Protein AF-A0AAQ4LTZ5-F1 (afdb_monomer_lite)

Radius of gyration: 16.24 Å; chains: 1; bounding box: 44×15×41 Å

Organism: NCBI:txid2827233

Secondary structure (DSSP, 8-state):
-HHHHHHHHHHHHHHHHHHHHHHHHHHHHHHHHHHHHHT-PPPSHHHHHHHHHHHHHHHHHHHHHTT-

pLDDT: mean 91.39, std 9.45, range [46.12, 97.94]

Sequence (68 aa):
MKSELVKIKKETIREAGKLLLDFTKIIVAIAVITPFVQNNNVEVFPFLSASISMVTGLYLINKGAKNG

Foldseek 3Di:
DVVVVLLVVLVVLQVVLVVLLVVLVVLVVCLVVVCVVVVHDRDCVSVVVSVVSNVSSVVSNVSSPPPD

Structure (mmCIF, N/CA/C/O backbone):
data_AF-A0AAQ4LTZ5-F1
#
_entry.id   AF-A0AAQ4LTZ5-F1
#
loop_
_atom_site.group_PDB
_atom_site.id
_atom_site.type_symbol
_atom_site.label_atom_id
_atom_site.label_alt_id
_atom_site.label_comp_id
_atom_site.label_asym_id
_atom_site.label_entity_id
_atom_site.label_seq_id
_atom_site.pdbx_PDB_ins_code
_atom_site.Cartn_x
_atom_site.Cartn_y
_atom_site.Cartn_z
_atom_site.occupancy
_atom_site.B_iso_or_equiv
_atom_site.auth_seq_id
_atom_site.auth_comp_id
_atom_site.auth_asym_id
_atom_site.auth_atom_id
_atom_site.pdbx_PDB_model_num
ATOM 1 N N . MET A 1 1 ? 25.835 0.347 -18.755 1.00 66.88 1 MET A N 1
ATOM 2 C CA . MET A 1 1 ? 25.563 1.265 -17.621 1.00 66.88 1 MET A CA 1
ATOM 3 C C . MET A 1 1 ? 24.121 1.787 -17.570 1.00 66.88 1 MET A C 1
ATOM 5 O O . MET A 1 1 ? 23.457 1.526 -16.579 1.00 66.88 1 MET A O 1
ATOM 9 N N . LYS A 1 2 ? 23.580 2.464 -18.604 1.00 74.62 2 LYS A N 1
ATOM 10 C CA . LYS A 1 2 ? 22.173 2.950 -18.597 1.00 74.62 2 LYS A CA 1
ATOM 11 C C . LYS A 1 2 ? 21.119 1.845 -18.384 1.00 74.62 2 LYS A C 1
ATOM 13 O O . LYS A 1 2 ? 20.147 2.084 -17.681 1.00 74.62 2 LYS A O 1
ATOM 18 N N . SER A 1 3 ? 21.328 0.654 -18.951 1.00 78.94 3 SER A N 1
ATOM 19 C CA . SER A 1 3 ? 20.409 -0.494 -18.819 1.00 78.94 3 SER A CA 1
ATOM 20 C C . SER A 1 3 ? 20.253 -0.975 -17.368 1.00 78.94 3 SER A C 1
ATOM 22 O O . SER A 1 3 ? 19.137 -1.090 -16.869 1.00 78.94 3 SER A O 1
ATOM 24 N N . GLU A 1 4 ? 21.370 -1.149 -16.656 1.00 86.06 4 GLU A N 1
ATOM 25 C CA . GLU A 1 4 ? 21.377 -1.573 -15.247 1.00 86.06 4 GLU A CA 1
ATOM 26 C C . GLU A 1 4 ? 20.658 -0.568 -14.339 1.00 86.06 4 GLU A C 1
ATOM 28 O O . GLU A 1 4 ? 19.860 -0.947 -13.487 1.00 86.06 4 GLU A O 1
ATOM 33 N N . LEU A 1 5 ? 20.850 0.734 -14.578 1.00 87.81 5 LEU A N 1
ATOM 34 C CA . LEU A 1 5 ? 20.159 1.782 -13.820 1.00 87.81 5 LEU A CA 1
ATOM 35 C C . LEU A 1 5 ? 18.640 1.759 -14.035 1.00 87.81 5 LEU A C 1
ATOM 37 O O . LEU A 1 5 ? 17.883 2.024 -13.103 1.00 87.81 5 LEU A O 1
ATOM 41 N N . VAL A 1 6 ? 18.177 1.445 -15.249 1.00 88.81 6 VAL A N 1
ATOM 42 C CA . VAL A 1 6 ? 16.742 1.298 -15.535 1.00 88.81 6 VAL A CA 1
ATOM 43 C C . VAL A 1 6 ? 16.176 0.078 -14.811 1.00 88.81 6 VAL A C 1
ATOM 45 O O . VAL A 1 6 ? 15.099 0.175 -14.224 1.00 88.81 6 VAL A O 1
ATOM 48 N N . LYS A 1 7 ? 16.910 -1.040 -14.798 1.00 88.69 7 LYS A N 1
ATOM 49 C CA . LYS A 1 7 ? 16.510 -2.264 -14.093 1.00 88.69 7 LYS A CA 1
ATOM 50 C C . LYS A 1 7 ? 16.390 -2.037 -12.584 1.00 88.69 7 LYS A C 1
ATOM 52 O O . LYS A 1 7 ? 15.353 -2.352 -12.011 1.00 88.69 7 LYS A O 1
ATOM 57 N N . ILE A 1 8 ? 17.390 -1.403 -11.968 1.00 92.50 8 ILE A N 1
ATOM 58 C CA . ILE A 1 8 ? 17.371 -1.067 -10.536 1.00 92.50 8 ILE A CA 1
ATOM 59 C C . ILE A 1 8 ? 16.183 -0.158 -10.210 1.00 92.50 8 ILE A C 1
ATOM 61 O O . ILE A 1 8 ? 15.425 -0.456 -9.294 1.00 92.50 8 ILE A O 1
ATOM 65 N N . LYS A 1 9 ? 15.955 0.909 -10.991 1.00 92.81 9 LYS A N 1
ATOM 66 C CA . LYS A 1 9 ? 14.812 1.814 -10.771 1.00 92.81 9 LYS A CA 1
ATOM 67 C C . LYS A 1 9 ? 13.468 1.087 -10.820 1.00 92.81 9 LYS A C 1
ATOM 69 O O . LYS A 1 9 ? 12.587 1.385 -10.016 1.00 92.81 9 LYS A O 1
ATOM 74 N N . LYS A 1 10 ? 13.295 0.157 -11.761 1.00 92.00 10 LYS A N 1
ATOM 75 C CA . LY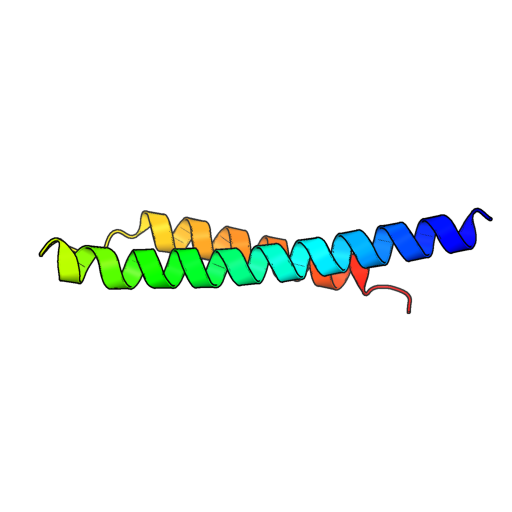S A 1 10 ? 12.071 -0.645 -11.877 1.00 92.00 10 LYS A CA 1
ATOM 76 C C . LYS A 1 10 ? 11.876 -1.570 -10.681 1.00 92.00 10 LYS A C 1
ATOM 78 O O . LYS A 1 10 ? 10.767 -1.621 -10.154 1.00 92.00 10 LYS A O 1
ATOM 83 N N . GLU A 1 11 ? 12.941 -2.223 -10.219 1.00 94.62 11 GLU A N 1
ATOM 84 C CA . GLU A 1 11 ? 12.878 -3.063 -9.021 1.00 94.62 11 GLU A CA 1
ATOM 85 C C . GLU A 1 11 ? 12.542 -2.230 -7.782 1.00 94.62 11 GLU A C 1
ATOM 87 O O . GLU A 1 11 ? 11.651 -2.598 -7.027 1.00 94.62 11 GLU A O 1
ATOM 92 N N . THR A 1 12 ? 13.141 -1.045 -7.621 1.00 96.00 12 THR A N 1
ATOM 93 C CA . THR A 1 12 ? 12.791 -0.128 -6.525 1.00 96.00 12 THR A CA 1
ATOM 94 C C . THR A 1 12 ? 11.318 0.280 -6.565 1.00 96.00 12 THR A C 1
ATOM 96 O O . THR A 1 12 ? 10.664 0.293 -5.528 1.00 96.00 12 THR A O 1
ATOM 99 N N . ILE A 1 13 ? 10.767 0.582 -7.747 1.00 96.19 13 ILE A N 1
ATOM 100 C CA . ILE A 1 13 ? 9.335 0.890 -7.897 1.00 96.19 13 ILE A CA 1
ATOM 101 C C . ILE A 1 13 ? 8.474 -0.317 -7.494 1.00 96.19 13 ILE A C 1
ATOM 103 O O . ILE A 1 13 ? 7.457 -0.147 -6.819 1.00 96.19 13 ILE A O 1
ATOM 107 N N . ARG A 1 14 ? 8.886 -1.531 -7.879 1.00 96.38 14 ARG A N 1
ATOM 108 C CA . ARG A 1 14 ? 8.181 -2.767 -7.528 1.00 96.38 14 ARG A CA 1
ATOM 109 C C . ARG A 1 14 ? 8.177 -3.004 -6.018 1.00 96.38 14 ARG A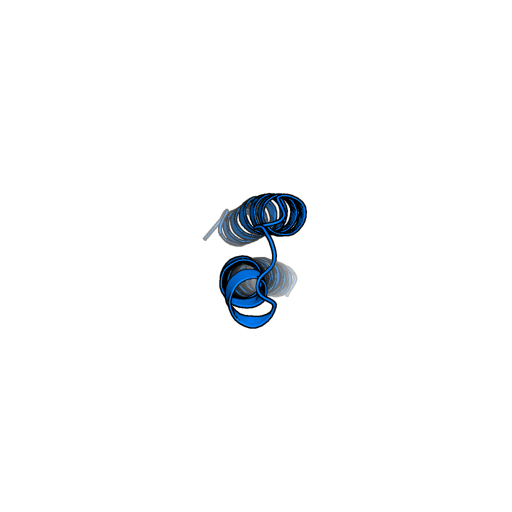 C 1
ATOM 111 O O . ARG A 1 14 ? 7.117 -3.256 -5.451 1.00 96.38 14 ARG A O 1
ATOM 118 N N . GLU A 1 15 ? 9.335 -2.888 -5.375 1.00 97.69 15 GLU A N 1
ATOM 119 C CA . GLU A 1 15 ? 9.491 -3.061 -3.926 1.00 97.69 15 GLU A CA 1
ATOM 120 C C . GLU A 1 15 ? 8.756 -1.973 -3.133 1.00 97.69 15 GLU A C 1
ATOM 122 O O . GLU A 1 15 ? 8.078 -2.280 -2.156 1.00 97.69 15 GLU A O 1
ATOM 127 N N . ALA A 1 16 ? 8.772 -0.721 -3.602 1.00 97.19 16 ALA A N 1
ATOM 128 C CA . ALA A 1 16 ? 7.971 0.350 -3.008 1.00 97.19 16 ALA A CA 1
ATOM 129 C C . ALA A 1 16 ? 6.464 0.044 -3.066 1.00 97.19 16 ALA A C 1
ATOM 131 O O . ALA A 1 16 ? 5.739 0.294 -2.105 1.00 97.19 16 ALA A O 1
ATOM 132 N N . GLY A 1 17 ? 5.988 -0.539 -4.172 1.00 97.19 17 GLY A N 1
ATOM 133 C CA . GLY A 1 17 ? 4.602 -0.984 -4.293 1.00 97.19 17 GLY A CA 1
ATOM 134 C C . GLY A 1 17 ? 4.243 -2.114 -3.320 1.00 97.19 17 GLY A C 1
ATOM 135 O O . GLY A 1 17 ? 3.178 -2.064 -2.709 1.00 97.19 17 GLY A O 1
ATOM 136 N N . LYS A 1 18 ? 5.135 -3.096 -3.118 1.00 97.75 18 LYS A N 1
ATOM 137 C CA . LYS A 1 18 ? 4.948 -4.167 -2.118 1.00 97.75 18 LYS A CA 1
ATOM 138 C C . LYS A 1 18 ? 4.888 -3.610 -0.697 1.00 97.75 18 LYS A C 1
ATOM 140 O O . LYS A 1 18 ? 3.958 -3.930 0.036 1.00 97.75 18 LYS A O 1
ATOM 145 N N . LEU A 1 19 ? 5.812 -2.711 -0.355 1.00 97.75 19 LEU A N 1
ATOM 146 C CA . LEU A 1 19 ? 5.830 -2.032 0.939 1.00 97.75 19 LEU A CA 1
ATOM 147 C C . LEU A 1 19 ? 4.527 -1.254 1.191 1.00 97.75 19 LEU A C 1
ATO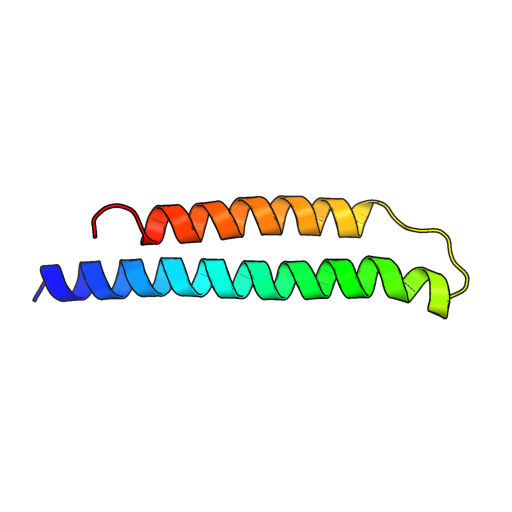M 149 O O . LEU A 1 19 ? 3.965 -1.314 2.283 1.00 97.75 19 LEU A O 1
ATOM 153 N N . LEU A 1 20 ? 4.004 -0.562 0.174 1.00 97.44 20 LEU A N 1
ATOM 154 C CA . LEU A 1 20 ? 2.728 0.150 0.281 1.00 97.44 20 LEU A CA 1
ATOM 155 C C . LEU A 1 20 ? 1.545 -0.804 0.533 1.00 97.44 20 LEU A C 1
ATOM 157 O O . LEU A 1 20 ? 0.636 -0.469 1.296 1.00 97.44 20 LEU A O 1
ATOM 161 N N . LEU A 1 21 ? 1.555 -2.002 -0.060 1.00 97.88 21 LEU A N 1
ATOM 162 C CA . LEU A 1 21 ? 0.550 -3.027 0.240 1.00 97.88 21 LEU A CA 1
ATOM 163 C C . LEU A 1 21 ? 0.664 -3.554 1.671 1.00 97.88 21 LEU A C 1
ATOM 165 O O . LEU A 1 21 ? -0.362 -3.807 2.301 1.00 97.88 21 LEU A O 1
ATOM 169 N N . ASP A 1 22 ? 1.873 -3.692 2.209 1.00 97.94 22 ASP A N 1
ATOM 170 C CA . ASP A 1 22 ? 2.054 -4.098 3.603 1.00 97.94 22 ASP A CA 1
ATOM 171 C C . ASP A 1 22 ? 1.541 -3.027 4.572 1.00 97.94 22 ASP A C 1
ATOM 173 O O . ASP A 1 22 ? 0.793 -3.351 5.497 1.00 97.94 22 ASP A O 1
ATOM 177 N N . PHE A 1 23 ? 1.797 -1.744 4.301 1.00 96.94 23 PHE A N 1
ATOM 178 C CA . PHE A 1 23 ? 1.166 -0.656 5.056 1.00 96.94 23 PHE A CA 1
ATOM 179 C C . PHE A 1 23 ? -0.354 -0.654 4.927 1.00 96.94 23 PHE A C 1
ATOM 181 O O . PHE A 1 23 ? -1.051 -0.424 5.911 1.00 96.94 23 PHE A O 1
ATOM 188 N N . THR A 1 24 ? -0.886 -0.964 3.746 1.00 97.38 24 THR A N 1
ATOM 189 C CA . THR A 1 24 ? -2.335 -1.064 3.544 1.00 97.38 24 THR A CA 1
ATOM 190 C C . THR A 1 24 ? -2.955 -2.122 4.461 1.00 97.38 24 THR A C 1
ATOM 192 O O . THR A 1 24 ? -3.974 -1.855 5.095 1.00 97.38 24 THR A O 1
ATOM 195 N N . LYS A 1 25 ? -2.327 -3.298 4.605 1.00 95.31 25 LYS A N 1
ATOM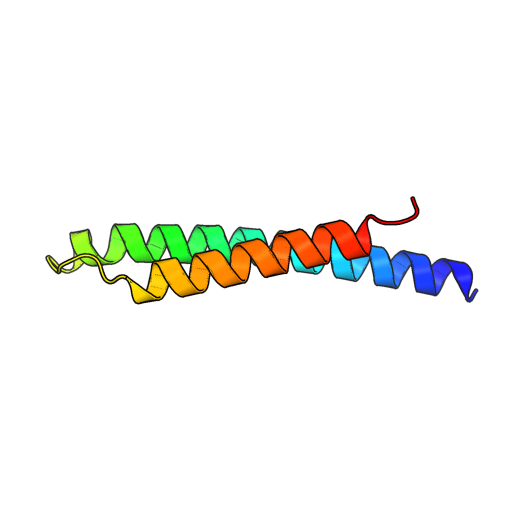 196 C CA . LYS A 1 25 ? -2.790 -4.342 5.539 1.00 95.31 25 LYS A CA 1
ATOM 197 C C . LYS A 1 25 ? -2.782 -3.850 6.985 1.00 95.31 25 LYS A C 1
ATOM 199 O O . LYS A 1 25 ? -3.721 -4.135 7.723 1.00 95.31 25 LYS A O 1
ATOM 204 N N . ILE A 1 26 ? -1.753 -3.097 7.377 1.00 96.19 26 ILE A N 1
ATOM 205 C CA . ILE A 1 26 ? -1.657 -2.500 8.715 1.00 96.19 26 ILE A CA 1
ATOM 206 C C . ILE A 1 26 ? -2.790 -1.490 8.934 1.00 96.19 26 ILE A C 1
ATOM 208 O O . ILE A 1 26 ? -3.457 -1.552 9.963 1.00 96.19 26 ILE A O 1
ATOM 212 N N . ILE A 1 27 ? -3.059 -0.608 7.965 1.00 94.81 27 ILE A N 1
ATOM 213 C CA . ILE A 1 27 ? -4.167 0.358 8.040 1.00 94.81 27 ILE A CA 1
ATOM 214 C C . ILE A 1 27 ? -5.498 -0.373 8.222 1.00 94.81 27 ILE A C 1
ATOM 216 O O . ILE A 1 27 ? -6.270 -0.002 9.099 1.00 94.81 27 ILE A O 1
ATOM 220 N N . VAL A 1 28 ? -5.751 -1.432 7.447 1.00 95.31 28 VAL A N 1
ATOM 221 C CA . VAL A 1 28 ? -6.975 -2.240 7.580 1.00 95.31 28 VAL A CA 1
ATOM 222 C C . VAL A 1 28 ? -7.052 -2.907 8.952 1.00 95.31 28 VAL A C 1
ATOM 224 O O . VAL A 1 28 ? -8.102 -2.869 9.586 1.00 95.31 28 VAL A O 1
ATOM 227 N N . ALA A 1 29 ? -5.952 -3.480 9.445 1.00 95.12 29 ALA A N 1
ATOM 228 C CA . ALA A 1 29 ? -5.919 -4.097 10.767 1.00 95.12 29 ALA A CA 1
ATOM 229 C C . ALA A 1 29 ? -6.257 -3.083 11.869 1.00 95.12 29 ALA A C 1
ATOM 231 O O . ALA A 1 29 ? -7.095 -3.365 12.720 1.00 95.12 29 ALA A O 1
ATOM 232 N N . ILE A 1 30 ? -5.674 -1.882 11.819 1.00 93.94 30 ILE A N 1
ATOM 233 C CA . ILE A 1 30 ? -5.971 -0.799 12.766 1.00 93.94 30 ILE A CA 1
ATOM 234 C C . ILE A 1 30 ? -7.433 -0.356 12.628 1.00 93.94 30 ILE A C 1
ATOM 236 O O . ILE A 1 30 ? -8.142 -0.283 13.625 1.00 93.94 30 ILE A O 1
ATOM 240 N N . ALA A 1 31 ? -7.912 -0.131 11.404 1.00 93.44 31 ALA A N 1
ATOM 241 C CA . ALA A 1 31 ? -9.286 0.290 11.129 1.00 93.44 31 ALA A CA 1
ATOM 242 C C . ALA A 1 31 ? -10.335 -0.682 11.681 1.00 93.44 31 ALA A C 1
ATOM 244 O O . ALA A 1 31 ? -11.402 -0.258 12.117 1.00 93.44 31 ALA A O 1
ATOM 245 N N . VAL A 1 32 ? -10.029 -1.981 11.659 1.00 93.25 32 VAL A N 1
ATOM 246 C CA . VAL A 1 32 ? -10.899 -3.020 12.206 1.00 93.25 32 VAL A CA 1
ATOM 247 C C . VAL A 1 32 ? -10.751 -3.118 13.721 1.00 93.25 32 VAL A C 1
ATOM 249 O O . VAL A 1 32 ? -11.763 -3.177 14.401 1.00 93.25 32 VAL A O 1
ATOM 252 N N . ILE A 1 33 ? -9.529 -3.125 14.264 1.00 93.94 33 ILE A N 1
ATOM 253 C CA . ILE A 1 33 ? -9.277 -3.374 15.695 1.00 93.94 33 ILE A CA 1
ATOM 254 C C . ILE A 1 33 ? -9.651 -2.167 16.567 1.00 93.94 33 ILE A C 1
ATOM 256 O O . ILE A 1 33 ? -10.227 -2.345 17.640 1.00 93.94 33 ILE A O 1
ATOM 260 N N . THR A 1 34 ? -9.345 -0.942 16.131 1.00 93.00 34 THR A N 1
ATOM 261 C CA . THR A 1 34 ? -9.538 0.278 16.932 1.00 93.00 34 THR A CA 1
ATOM 262 C C . THR A 1 34 ? -10.981 0.470 17.421 1.00 93.00 34 THR A C 1
ATOM 264 O O . THR A 1 34 ? -11.142 0.717 18.618 1.00 93.00 34 THR A O 1
ATOM 267 N N . PRO A 1 35 ? -12.031 0.300 16.590 1.00 92.56 35 PRO A N 1
ATOM 268 C CA . PRO A 1 35 ? -13.422 0.380 17.041 1.00 92.56 35 PRO A CA 1
ATOM 269 C C . PRO A 1 35 ? -13.761 -0.598 18.174 1.00 92.56 35 PRO A C 1
ATOM 271 O O . PRO A 1 35 ? -14.429 -0.206 19.128 1.00 92.56 35 PRO A O 1
ATOM 274 N N . PHE A 1 36 ? -13.245 -1.836 18.134 1.00 90.50 36 PHE A N 1
ATOM 275 C CA . PHE A 1 36 ? -13.478 -2.824 19.199 1.00 90.50 36 PHE A CA 1
ATOM 276 C C . PHE A 1 36 ? -12.782 -2.449 20.509 1.00 90.50 36 PHE A C 1
ATOM 278 O O . PHE A 1 36 ? -13.337 -2.671 21.581 1.00 90.50 36 PHE A O 1
ATOM 285 N N . VAL A 1 37 ? -11.581 -1.868 20.435 1.00 92.44 37 VAL A N 1
ATOM 286 C CA . VAL A 1 37 ? -10.832 -1.437 21.627 1.00 92.44 37 VAL A CA 1
ATOM 287 C C . VAL A 1 37 ? -11.451 -0.184 22.250 1.00 92.44 37 VAL A C 1
ATOM 289 O O . VAL A 1 37 ? -11.466 -0.045 23.469 1.00 92.44 37 VAL A O 1
ATOM 292 N N . GLN A 1 38 ? -11.967 0.729 21.427 1.00 93.44 38 GLN A N 1
ATOM 293 C CA . GLN A 1 38 ? -12.530 2.006 21.878 1.00 93.44 38 GLN A CA 1
ATOM 294 C C . GLN A 1 38 ? -14.048 1.969 22.103 1.00 93.44 38 GLN A C 1
ATOM 296 O O . GLN A 1 38 ? -14.616 2.979 22.506 1.00 93.44 38 GLN A O 1
ATOM 301 N N . ASN A 1 39 ? -14.699 0.827 21.858 1.00 89.25 39 ASN A N 1
ATOM 302 C CA . ASN A 1 39 ? -16.155 0.665 21.903 1.00 89.25 39 ASN A CA 1
ATOM 303 C C . ASN A 1 39 ? -16.898 1.712 21.043 1.00 89.25 39 ASN A C 1
ATOM 305 O O . ASN A 1 39 ? -17.929 2.256 21.437 1.00 89.25 39 ASN A O 1
ATOM 309 N N . ASN A 1 40 ? -16.322 2.010 19.876 1.00 89.44 40 ASN A N 1
ATOM 310 C CA . ASN A 1 40 ? -16.813 2.983 18.904 1.00 89.44 40 ASN A CA 1
ATOM 311 C C . ASN A 1 40 ? -17.343 2.279 17.650 1.00 89.44 40 ASN A C 1
ATOM 313 O O . ASN A 1 40 ? -17.056 1.109 17.394 1.00 89.44 40 ASN A O 1
ATOM 317 N N . ASN A 1 41 ? -18.096 3.015 16.833 1.00 89.19 41 ASN A N 1
ATOM 318 C CA . ASN A 1 41 ? -18.523 2.526 15.528 1.00 89.19 41 ASN A CA 1
ATOM 319 C C . ASN A 1 41 ? -17.352 2.471 14.541 1.00 89.19 41 ASN A C 1
ATOM 321 O O . ASN A 1 41 ? -16.386 3.227 14.637 1.00 89.19 41 ASN A O 1
ATOM 325 N N . VAL A 1 42 ? -17.468 1.582 13.557 1.00 88.75 42 VAL A N 1
ATOM 326 C CA . VAL A 1 42 ? -16.507 1.480 12.460 1.00 88.75 42 VAL A CA 1
ATOM 327 C C . VAL A 1 42 ? -16.593 2.732 11.586 1.00 88.75 42 VAL A C 1
ATOM 329 O O . VAL A 1 42 ? -17.647 3.042 11.030 1.00 88.75 42 VAL A O 1
ATOM 332 N N . GLU A 1 43 ? -15.476 3.440 11.438 1.00 88.75 43 GLU A N 1
ATOM 333 C CA . GLU A 1 43 ? -15.376 4.597 10.550 1.00 88.75 43 GLU A CA 1
ATOM 334 C C . GLU A 1 43 ? -15.031 4.173 9.119 1.00 88.75 43 GLU A C 1
ATOM 336 O O . GLU A 1 43 ? -14.205 3.293 8.893 1.00 88.75 43 GLU A O 1
ATOM 341 N N . VAL A 1 44 ? -15.632 4.834 8.126 1.00 90.38 44 VAL A N 1
ATOM 342 C CA . VAL A 1 44 ? -15.441 4.507 6.699 1.00 90.38 44 VAL A CA 1
ATOM 343 C C . VAL A 1 44 ? -14.110 5.042 6.154 1.00 90.38 44 VAL A C 1
ATOM 345 O O . VAL A 1 44 ? -13.525 4.464 5.236 1.00 90.38 44 VAL A O 1
ATOM 348 N N . PHE A 1 45 ? -13.606 6.142 6.716 1.00 91.81 45 PHE A N 1
ATOM 349 C CA . PHE A 1 45 ? -12.450 6.860 6.176 1.00 91.81 45 PHE A CA 1
ATOM 350 C C . PHE A 1 45 ? -11.159 6.012 6.110 1.00 91.81 45 PHE A C 1
ATOM 352 O O . PHE A 1 45 ? -10.506 6.023 5.061 1.00 91.81 45 PHE A O 1
ATOM 359 N N . PRO A 1 46 ? -10.808 5.202 7.131 1.00 92.69 46 PRO A N 1
ATOM 360 C CA . PRO A 1 46 ? -9.657 4.298 7.055 1.00 92.69 46 PRO A CA 1
ATOM 361 C C . PRO A 1 46 ? -9.763 3.223 5.958 1.00 92.69 46 PRO A C 1
ATOM 363 O O . PRO A 1 46 ? -8.757 2.844 5.361 1.00 92.69 46 PRO A O 1
ATOM 366 N N . PHE A 1 47 ? -10.969 2.743 5.637 1.00 92.38 47 PHE A N 1
ATOM 367 C CA . PHE A 1 47 ? -11.161 1.768 4.553 1.00 92.38 47 PHE A CA 1
ATOM 368 C C . PHE A 1 47 ? -11.019 2.414 3.177 1.00 92.38 47 PHE A C 1
ATOM 370 O O . PHE A 1 47 ? -10.489 1.795 2.248 1.00 92.38 47 PHE A O 1
ATOM 377 N N . LEU A 1 48 ? -11.446 3.672 3.041 1.00 95.38 48 LEU A N 1
ATOM 378 C CA . LEU A 1 48 ? -11.245 4.435 1.814 1.00 95.38 48 LEU A CA 1
ATOM 379 C C . LEU A 1 48 ? -9.750 4.683 1.560 1.00 95.38 48 LEU A C 1
ATOM 381 O O . LEU A 1 48 ? -9.267 4.438 0.452 1.00 95.38 48 LEU A O 1
ATOM 385 N N . SER A 1 49 ? -8.998 5.103 2.584 1.00 94.19 49 SER A N 1
ATOM 386 C CA . SER A 1 49 ? -7.550 5.320 2.461 1.00 94.19 49 SER A CA 1
ATOM 387 C C . SER A 1 49 ? -6.793 4.018 2.175 1.00 94.19 49 SER A C 1
ATOM 389 O O . SER A 1 49 ? -5.903 4.003 1.318 1.00 94.19 49 SER A O 1
A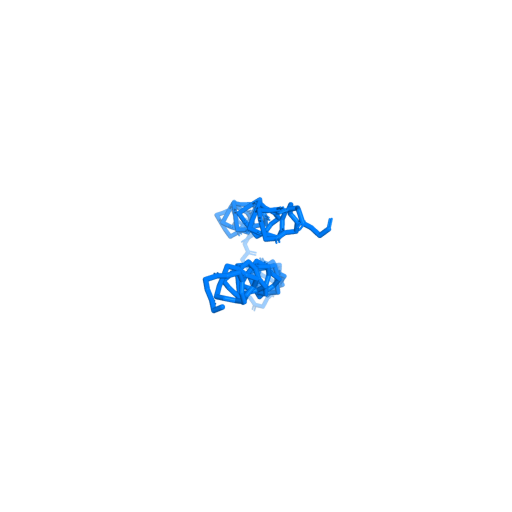TOM 391 N N . ALA A 1 50 ? -7.193 2.907 2.803 1.00 94.75 50 ALA A N 1
ATOM 392 C CA . ALA A 1 50 ? -6.665 1.582 2.499 1.00 94.75 50 ALA A CA 1
ATOM 393 C C . ALA A 1 50 ? -6.941 1.171 1.043 1.00 94.75 50 ALA A C 1
ATOM 395 O O . ALA A 1 50 ? -6.042 0.686 0.362 1.00 94.75 50 ALA A O 1
ATOM 396 N N . SER A 1 51 ? -8.147 1.424 0.527 1.00 96.38 51 SER A N 1
ATOM 397 C CA . SER A 1 51 ? -8.514 1.084 -0.856 1.00 96.38 51 SER A CA 1
ATOM 398 C C . SER A 1 51 ? -7.664 1.844 -1.879 1.00 96.38 51 SER A C 1
ATOM 400 O O . SER A 1 51 ? -7.120 1.248 -2.810 1.00 96.38 51 SER A O 1
ATOM 402 N N . ILE A 1 52 ? -7.477 3.154 -1.679 1.00 97.12 52 ILE A N 1
ATOM 403 C CA . ILE A 1 52 ? -6.618 3.985 -2.538 1.00 97.12 52 ILE A CA 1
ATOM 404 C C . ILE A 1 52 ? -5.159 3.512 -2.467 1.00 97.12 52 ILE A C 1
ATOM 406 O O . ILE A 1 52 ? -4.485 3.401 -3.498 1.00 97.12 52 ILE A O 1
ATOM 410 N N . SER A 1 53 ? -4.677 3.196 -1.263 1.00 96.25 53 SER A N 1
ATOM 411 C CA . SER A 1 53 ? -3.310 2.706 -1.050 1.00 96.25 53 SER A CA 1
ATOM 412 C C . SER A 1 53 ? -3.089 1.349 -1.719 1.00 96.25 53 SER A C 1
ATOM 414 O O . SER A 1 53 ? -2.067 1.154 -2.376 1.00 96.25 53 SER A O 1
ATOM 416 N N . MET A 1 54 ? -4.081 0.455 -1.662 1.00 97.56 54 MET A N 1
ATOM 417 C CA . MET A 1 54 ? -4.058 -0.840 -2.339 1.00 97.56 54 MET A CA 1
ATOM 418 C C . MET A 1 54 ? -3.930 -0.681 -3.854 1.00 97.56 54 MET A C 1
ATOM 420 O O . MET A 1 54 ? -3.038 -1.268 -4.468 1.00 97.56 54 MET A O 1
ATOM 424 N N . VAL A 1 55 ? -4.794 0.138 -4.463 1.00 97.88 55 VAL A N 1
ATOM 425 C CA . VAL A 1 55 ? -4.781 0.382 -5.915 1.00 97.88 55 VAL A CA 1
ATOM 426 C C . VAL A 1 55 ? -3.451 0.999 -6.343 1.00 97.88 55 VAL A C 1
ATOM 428 O O . VAL A 1 55 ? -2.849 0.558 -7.323 1.00 97.88 55 VAL A O 1
ATOM 431 N N . THR A 1 56 ? -2.948 1.968 -5.578 1.00 97.19 56 THR A N 1
ATOM 432 C CA . THR A 1 56 ? -1.653 2.607 -5.842 1.00 97.19 56 THR A CA 1
ATOM 433 C C . THR A 1 56 ? -0.498 1.609 -5.721 1.00 97.19 56 THR A C 1
ATOM 435 O O . THR A 1 56 ? 0.369 1.569 -6.593 1.00 97.19 56 THR A O 1
ATOM 438 N N . GLY A 1 57 ? -0.499 0.756 -4.693 1.00 97.00 57 GLY A N 1
ATOM 439 C CA . GLY A 1 57 ? 0.517 -0.279 -4.488 1.00 97.00 57 GLY A CA 1
ATOM 440 C C . GLY A 1 57 ? 0.542 -1.293 -5.628 1.00 97.00 57 GLY A C 1
ATOM 441 O O . GLY A 1 57 ? 1.597 -1.542 -6.212 1.00 97.00 57 GLY A O 1
ATOM 442 N N . LEU A 1 58 ? -0.629 -1.799 -6.026 1.00 97.19 58 LEU A N 1
ATOM 443 C CA . LEU A 1 58 ? -0.772 -2.694 -7.178 1.00 97.19 58 LEU A CA 1
ATOM 444 C C . LEU A 1 58 ? -0.313 -2.029 -8.481 1.00 97.19 58 LEU A C 1
ATOM 446 O O . LEU A 1 58 ? 0.382 -2.652 -9.286 1.00 97.19 58 LEU A O 1
ATOM 450 N N . TYR A 1 59 ? -0.650 -0.754 -8.683 1.00 96.69 59 TYR A N 1
ATOM 451 C CA . TYR A 1 59 ? -0.187 0.006 -9.839 1.00 96.69 59 TYR A CA 1
ATOM 452 C C . TYR A 1 59 ? 1.344 0.122 -9.875 1.00 96.69 59 TYR A C 1
ATOM 454 O O . TYR A 1 59 ? 1.943 -0.121 -10.923 1.00 96.69 59 TYR A O 1
ATOM 462 N N . LEU A 1 60 ? 1.992 0.438 -8.748 1.00 96.31 60 LEU A N 1
ATOM 463 C CA . LEU A 1 60 ? 3.454 0.518 -8.655 1.00 96.31 60 LEU A CA 1
ATOM 464 C C . LEU A 1 60 ? 4.117 -0.839 -8.910 1.00 96.31 60 LEU A C 1
ATOM 466 O O . LEU A 1 60 ? 5.058 -0.907 -9.699 1.00 96.31 60 LEU A O 1
ATOM 470 N N . ILE A 1 61 ? 3.588 -1.925 -8.337 1.00 96.50 61 ILE A N 1
ATOM 471 C CA . ILE A 1 61 ? 4.078 -3.288 -8.595 1.00 96.50 61 ILE A CA 1
ATOM 472 C C . ILE A 1 61 ? 4.021 -3.598 -10.092 1.00 96.50 61 ILE A C 1
ATOM 474 O O . ILE A 1 61 ? 5.030 -3.989 -10.679 1.00 96.50 61 ILE A O 1
ATOM 478 N N . ASN A 1 62 ? 2.875 -3.359 -10.731 1.00 95.06 62 ASN A N 1
ATOM 479 C CA . ASN A 1 62 ? 2.690 -3.623 -12.158 1.00 95.06 62 ASN A CA 1
ATOM 480 C C . ASN A 1 62 ? 3.572 -2.729 -13.038 1.00 95.06 62 ASN A C 1
ATOM 482 O O . ASN A 1 62 ? 4.120 -3.182 -14.045 1.00 95.06 62 ASN A O 1
ATOM 486 N N . LYS A 1 63 ? 3.751 -1.462 -12.653 1.00 92.38 63 LYS A N 1
ATOM 487 C CA . LYS A 1 63 ? 4.639 -0.521 -13.343 1.00 92.38 63 LYS A CA 1
ATOM 488 C C . LYS A 1 63 ? 6.106 -0.945 -13.242 1.00 92.38 63 LYS A C 1
ATOM 490 O O . LYS A 1 63 ? 6.833 -0.810 -14.223 1.00 92.38 63 LYS A O 1
ATOM 495 N N . GLY A 1 64 ? 6.529 -1.462 -12.089 1.00 89.38 64 GLY A N 1
ATOM 496 C CA . GLY A 1 64 ? 7.863 -2.029 -11.887 1.00 89.38 64 GLY A CA 1
ATOM 497 C C . GLY A 1 64 ? 8.066 -3.367 -12.607 1.00 89.38 64 GLY A C 1
ATOM 498 O O . GLY A 1 64 ? 9.165 -3.637 -13.079 1.00 89.38 64 GLY A O 1
ATOM 499 N N . ALA A 1 65 ? 7.008 -4.173 -12.753 1.00 85.25 65 ALA A N 1
ATOM 500 C CA . ALA A 1 65 ? 7.053 -5.496 -13.380 1.00 85.25 65 ALA A CA 1
ATOM 501 C C . ALA A 1 65 ? 6.999 -5.479 -14.920 1.00 85.25 65 ALA A C 1
ATOM 503 O O . ALA A 1 65 ? 7.472 -6.421 -15.555 1.00 85.25 65 ALA A O 1
ATOM 504 N N . LYS A 1 66 ? 6.442 -4.436 -15.556 1.00 68.62 66 LYS A N 1
ATOM 505 C CA . LYS A 1 66 ? 6.404 -4.358 -17.026 1.00 68.62 66 LYS A CA 1
ATOM 506 C C . LYS A 1 66 ? 7.828 -4.282 -17.623 1.00 68.62 66 LYS A C 1
ATOM 508 O O . LYS A 1 66 ? 8.563 -3.299 -17.439 1.00 68.62 66 LYS A O 1
ATOM 513 N N . ASN A 1 67 ? 8.157 -5.313 -18.409 1.00 54.16 67 ASN A N 1
ATOM 514 C CA . ASN A 1 67 ? 9.391 -5.576 -19.173 1.00 54.16 67 ASN A CA 1
ATOM 515 C C . ASN A 1 67 ? 10.515 -6.316 -18.418 1.00 54.16 67 ASN A C 1
ATOM 517 O O . ASN A 1 67 ? 11.684 -5.944 -18.566 1.00 54.16 67 ASN A O 1
ATOM 521 N N . GLY A 1 68 ? 10.165 -7.325 -17.620 1.00 46.12 68 GLY A N 1
ATOM 522 C CA . GLY A 1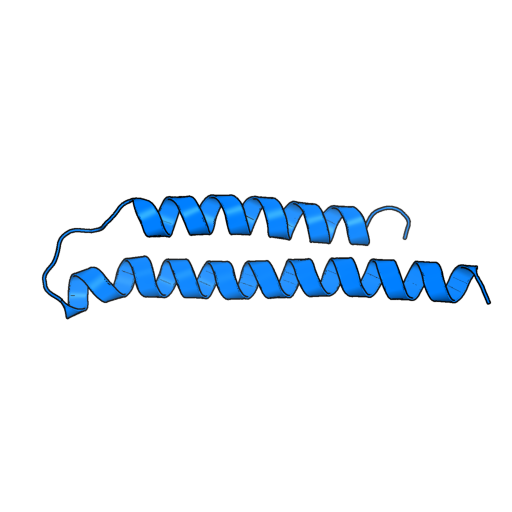 68 ? 11.031 -8.501 -17.467 1.00 46.12 68 GLY A CA 1
ATOM 523 C C . GLY A 1 68 ? 10.971 -9.375 -18.712 1.00 46.12 68 GLY A C 1
ATOM 524 O O . GLY A 1 68 ? 9.878 -9.405 -19.324 1.00 46.12 68 GLY A O 1
#